Protein AF-A0AAD6A6S5-F1 (afdb_monomer_lite)

Structure (mmCIF, N/CA/C/O backbone):
data_AF-A0AAD6A6S5-F1
#
_entry.id   AF-A0AAD6A6S5-F1
#
loop_
_atom_site.group_PDB
_atom_site.id
_atom_site.type_symbol
_atom_site.label_atom_id
_atom_site.label_alt_id
_atom_site.label_comp_id
_atom_site.label_asym_id
_atom_site.label_entity_id
_atom_site.label_seq_id
_atom_site.pdbx_PDB_ins_code
_atom_site.Cartn_x
_atom_site.Cartn_y
_atom_site.Cartn_z
_atom_site.occupancy
_atom_site.B_iso_or_equiv
_atom_site.auth_seq_id
_atom_site.auth_comp_id
_atom_site.auth_asym_id
_atom_site.auth_atom_id
_atom_site.pdbx_PDB_model_num
ATOM 1 N N . MET A 1 1 ? 33.879 5.114 -39.047 1.00 77.31 1 MET A N 1
ATOM 2 C CA . MET A 1 1 ? 32.708 5.957 -38.707 1.00 77.31 1 MET A CA 1
ATOM 3 C C . MET A 1 1 ? 31.406 5.169 -38.822 1.00 77.31 1 MET A C 1
ATOM 5 O O . MET A 1 1 ? 30.718 5.039 -37.823 1.00 77.31 1 MET A O 1
ATOM 9 N N . LEU A 1 2 ? 31.113 4.558 -39.978 1.00 76.94 2 LEU A N 1
ATOM 10 C CA . LEU A 1 2 ? 29.876 3.790 -40.203 1.00 76.94 2 LEU A CA 1
ATOM 11 C C . LEU A 1 2 ? 29.731 2.539 -39.307 1.00 76.94 2 LEU A C 1
ATOM 13 O O . LEU A 1 2 ? 28.660 2.292 -38.770 1.00 76.94 2 LEU A O 1
ATOM 17 N N . LEU A 1 3 ? 30.821 1.799 -39.066 1.00 80.19 3 LEU A N 1
ATOM 18 C CA . LEU A 1 3 ? 30.818 0.603 -38.205 1.00 80.19 3 LEU A CA 1
ATOM 19 C C . LEU A 1 3 ? 30.532 0.917 -36.722 1.00 80.19 3 LEU A C 1
ATOM 21 O O . LEU A 1 3 ? 29.911 0.126 -36.025 1.00 80.19 3 LEU A O 1
ATOM 25 N N . PHE A 1 4 ? 30.955 2.093 -36.252 1.00 76.31 4 PHE A N 1
ATOM 26 C CA . PHE A 1 4 ? 30.765 2.528 -34.866 1.00 76.31 4 PHE A CA 1
ATOM 27 C C . PHE A 1 4 ? 29.307 2.941 -34.606 1.00 76.31 4 PHE A C 1
ATOM 29 O O . PHE A 1 4 ? 28.740 2.609 -33.572 1.00 76.31 4 PHE A O 1
ATOM 36 N N . LEU A 1 5 ? 28.680 3.595 -35.592 1.00 76.12 5 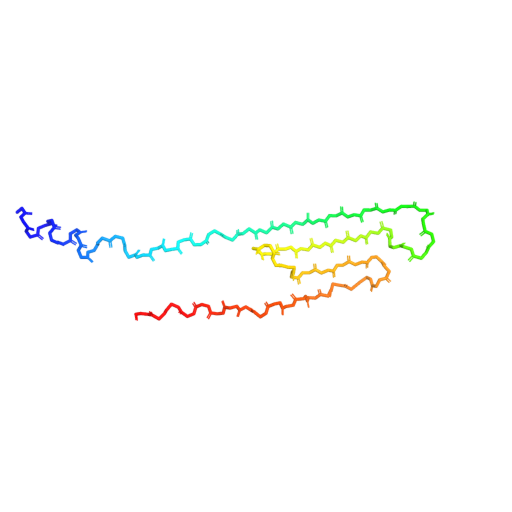LEU A N 1
ATOM 37 C CA . LEU A 1 5 ? 27.248 3.916 -35.587 1.00 76.12 5 LEU A CA 1
ATOM 38 C C . LEU A 1 5 ? 26.385 2.650 -35.646 1.00 76.12 5 LEU A C 1
ATOM 40 O O . LEU A 1 5 ? 25.362 2.582 -34.971 1.00 76.12 5 LEU A O 1
ATOM 44 N N . LEU A 1 6 ? 26.824 1.637 -36.406 1.00 78.31 6 LEU A N 1
ATOM 45 C CA . LEU A 1 6 ? 26.163 0.336 -36.449 1.00 78.31 6 LEU A CA 1
ATOM 46 C C . LEU A 1 6 ? 26.175 -0.312 -35.057 1.00 78.31 6 LEU A C 1
ATOM 48 O O . LEU A 1 6 ? 25.113 -0.680 -34.571 1.00 78.31 6 LEU A O 1
ATOM 52 N N . LEU A 1 7 ? 27.333 -0.356 -34.379 1.00 72.69 7 LEU A N 1
ATOM 53 C CA . LEU A 1 7 ? 27.452 -0.897 -33.016 1.00 72.69 7 LEU A CA 1
ATOM 54 C C . LEU A 1 7 ? 26.550 -0.183 -31.993 1.00 72.69 7 LEU A C 1
ATOM 56 O O . LEU A 1 7 ? 25.921 -0.859 -31.183 1.00 72.69 7 LEU A O 1
ATOM 60 N N . LEU A 1 8 ? 26.442 1.151 -32.043 1.00 70.31 8 LEU A N 1
ATOM 61 C CA . LEU A 1 8 ? 25.528 1.903 -31.169 1.00 70.31 8 LEU A CA 1
ATOM 62 C C . LEU A 1 8 ? 24.041 1.618 -31.458 1.00 70.31 8 LEU A C 1
ATOM 64 O O . LEU A 1 8 ? 23.217 1.794 -30.568 1.00 70.31 8 LEU A O 1
ATOM 68 N N . GLY A 1 9 ? 23.691 1.205 -32.681 1.00 67.69 9 GLY A N 1
ATOM 69 C CA . GLY A 1 9 ? 22.314 0.893 -33.080 1.00 67.69 9 GLY A CA 1
ATOM 70 C C . GLY A 1 9 ? 21.852 -0.518 -32.697 1.00 67.69 9 GLY A C 1
ATOM 71 O O . GLY A 1 9 ? 20.710 -0.685 -32.281 1.00 67.69 9 GLY A O 1
ATOM 72 N N . ILE A 1 10 ? 22.732 -1.526 -32.792 1.00 69.75 10 ILE A N 1
ATOM 73 C CA . ILE A 1 10 ? 22.457 -2.911 -32.335 1.00 69.75 10 ILE A CA 1
ATOM 74 C C . ILE A 1 10 ? 22.592 -3.078 -30.815 1.00 69.75 10 ILE A C 1
ATOM 76 O O . ILE A 1 10 ? 21.912 -3.923 -30.242 1.00 69.75 10 ILE A O 1
ATOM 80 N N . VAL A 1 11 ? 23.418 -2.251 -30.163 1.00 65.88 11 VAL A N 1
ATOM 81 C CA . VAL A 1 11 ? 23.472 -2.072 -28.697 1.00 65.88 11 VAL A CA 1
ATOM 82 C C . VAL A 1 11 ? 22.725 -0.780 -28.313 1.00 65.88 11 VAL A C 1
ATOM 84 O O . VAL A 1 11 ? 23.065 -0.084 -27.360 1.00 65.88 11 VAL A O 1
ATOM 87 N N . GLY A 1 12 ? 21.713 -0.399 -29.098 1.00 65.75 12 GLY A N 1
ATOM 88 C CA . GLY A 1 12 ? 20.735 0.607 -28.687 1.00 65.75 12 GLY A CA 1
ATOM 89 C C . GLY A 1 12 ? 19.917 0.063 -27.514 1.00 65.75 12 GLY A C 1
ATOM 90 O O . GLY A 1 12 ? 19.913 -1.152 -27.315 1.00 65.75 12 GLY A O 1
ATOM 91 N N . PRO A 1 13 ? 19.256 0.921 -26.714 1.00 63.66 13 PRO A N 1
ATOM 92 C CA . PRO A 1 13 ? 18.666 0.526 -25.441 1.00 63.66 13 PRO A CA 1
ATOM 93 C C . PRO A 1 13 ? 17.747 -0.671 -25.666 1.00 63.66 13 PRO A C 1
ATOM 95 O O . PRO A 1 13 ? 16.655 -0.528 -26.219 1.00 63.66 13 PRO A O 1
ATOM 98 N N . HIS A 1 14 ? 18.214 -1.857 -25.250 1.00 61.12 14 HIS A N 1
ATOM 99 C CA . HIS A 1 14 ? 17.360 -3.015 -25.028 1.00 61.12 14 HIS A CA 1
ATOM 100 C C . HIS A 1 14 ? 16.128 -2.473 -24.344 1.00 61.12 14 HIS A C 1
ATOM 102 O O . HIS A 1 14 ? 16.309 -1.733 -23.382 1.00 61.12 14 HIS A O 1
ATOM 108 N N . CYS A 1 15 ? 14.940 -2.749 -24.884 1.00 59.56 15 CYS A N 1
ATOM 109 C CA . CYS A 1 15 ? 13.678 -2.213 -24.402 1.00 59.56 15 CYS A CA 1
ATOM 110 C C . CYS A 1 15 ? 13.576 -2.395 -22.884 1.00 59.56 15 CYS A C 1
ATOM 112 O O . CYS A 1 15 ? 13.042 -3.383 -22.385 1.00 59.56 15 CYS A O 1
ATOM 114 N N . THR A 1 16 ? 14.095 -1.431 -22.135 1.00 60.28 16 THR A N 1
ATOM 115 C CA . THR A 1 16 ? 13.951 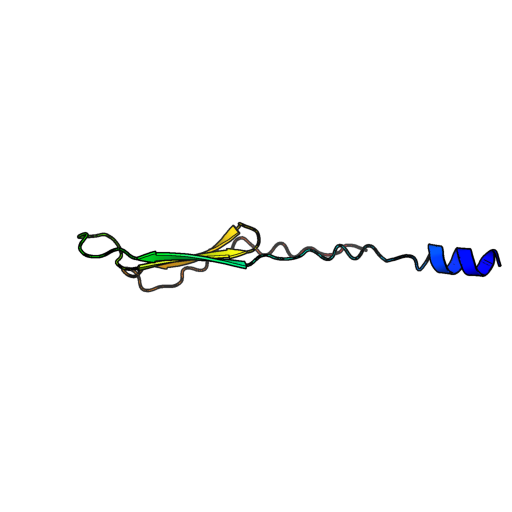-1.330 -20.705 1.00 60.28 16 THR A CA 1
ATOM 116 C C . THR A 1 16 ? 12.598 -0.683 -20.564 1.00 60.28 16 THR A C 1
ATOM 118 O O . THR A 1 16 ? 12.457 0.522 -20.379 1.00 60.28 16 THR A O 1
ATOM 121 N N . SER A 1 17 ? 11.559 -1.502 -20.736 1.00 64.25 17 SER A N 1
ATOM 122 C CA . SER A 1 17 ? 10.245 -1.160 -20.226 1.00 64.25 17 SER A CA 1
ATOM 123 C C . SER A 1 17 ? 10.387 -1.156 -18.706 1.00 64.25 17 SER A C 1
ATOM 125 O O . SER A 1 17 ? 10.143 -2.150 -18.025 1.00 64.25 17 SER A O 1
ATOM 127 N N . ALA A 1 18 ? 10.924 -0.056 -18.182 1.00 66.31 18 ALA A N 1
ATOM 128 C CA . ALA A 1 18 ? 10.988 0.212 -16.765 1.00 66.31 18 ALA A CA 1
ATOM 129 C C . ALA A 1 18 ? 9.553 0.515 -16.343 1.00 66.31 18 ALA A C 1
ATOM 131 O O . ALA A 1 18 ? 9.094 1.654 -16.398 1.00 66.31 18 ALA A O 1
ATOM 132 N N . ARG A 1 19 ? 8.805 -0.541 -16.018 1.00 70.00 19 ARG A N 1
ATOM 133 C CA . ARG A 1 19 ? 7.461 -0.394 -15.479 1.00 70.00 19 ARG A CA 1
ATOM 134 C C . ARG A 1 19 ? 7.605 0.164 -14.067 1.00 70.00 19 ARG A C 1
ATOM 136 O O . ARG A 1 19 ? 8.171 -0.483 -13.190 1.00 70.00 19 ARG A O 1
ATOM 143 N N . THR A 1 20 ? 7.151 1.393 -13.865 1.00 77.56 20 THR A N 1
ATOM 144 C CA . THR A 1 20 ? 7.031 1.966 -12.526 1.00 77.56 20 THR A CA 1
ATOM 145 C C . THR A 1 20 ? 5.815 1.338 -11.866 1.00 77.56 20 THR A C 1
ATOM 147 O O . THR A 1 20 ? 4.723 1.407 -12.422 1.00 77.56 20 THR A O 1
ATOM 150 N N . HIS A 1 21 ? 6.014 0.705 -10.714 1.00 82.06 21 HIS A N 1
ATOM 151 C CA . HIS A 1 21 ? 4.916 0.201 -9.898 1.00 82.06 21 HIS A CA 1
ATOM 152 C C . HIS A 1 21 ? 4.481 1.280 -8.906 1.00 82.06 21 HIS A C 1
ATOM 154 O O . HIS A 1 21 ? 5.340 1.897 -8.267 1.00 82.06 21 HIS A O 1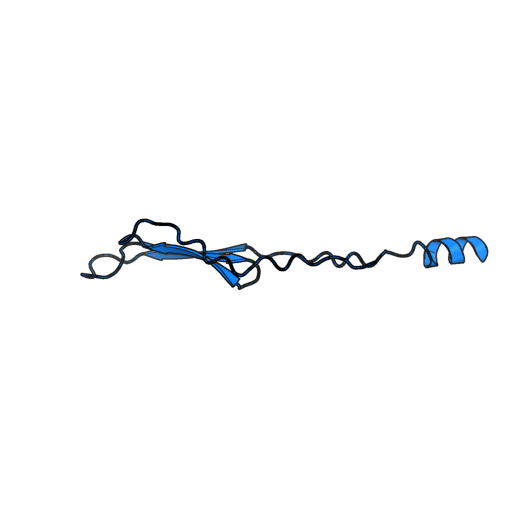
ATOM 160 N N . SER A 1 22 ? 3.173 1.506 -8.767 1.00 81.88 22 SER A N 1
ATOM 161 C CA . SER A 1 22 ? 2.619 2.375 -7.721 1.00 81.88 22 SER A CA 1
ATOM 162 C C . SER A 1 22 ? 2.074 1.536 -6.570 1.00 81.88 22 SER A C 1
ATOM 164 O O . SER A 1 22 ? 1.493 0.471 -6.778 1.00 81.88 22 SER A O 1
ATOM 166 N N . LEU A 1 23 ? 2.285 2.007 -5.342 1.00 86.12 23 LEU A N 1
ATOM 167 C CA . LEU A 1 23 ? 1.730 1.396 -4.143 1.00 86.12 23 LEU A CA 1
ATOM 168 C C . LEU A 1 23 ? 1.009 2.468 -3.328 1.00 86.12 23 LEU A C 1
ATOM 170 O O . LEU A 1 23 ? 1.607 3.479 -2.961 1.00 86.12 23 LEU A O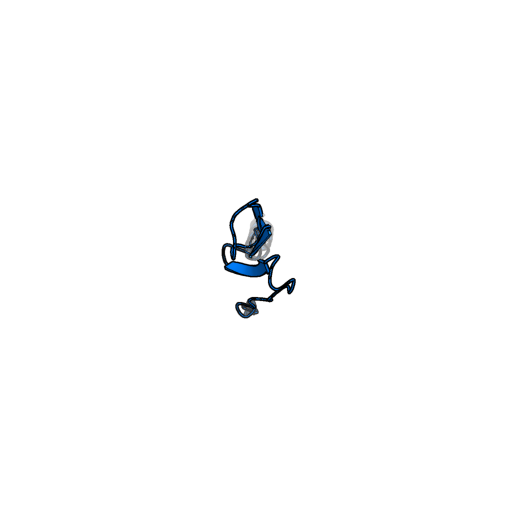 1
ATOM 174 N N . GLU A 1 24 ? -0.274 2.240 -3.059 1.00 88.00 24 GLU A N 1
ATOM 175 C CA . GLU A 1 24 ? -1.172 3.215 -2.432 1.00 88.00 24 GLU A CA 1
ATOM 176 C C . GLU A 1 24 ? -1.877 2.607 -1.220 1.00 88.00 24 GLU A C 1
ATOM 178 O O . GLU A 1 24 ? -2.272 1.441 -1.237 1.00 88.00 24 GLU A O 1
ATOM 183 N N . TYR A 1 25 ? -2.063 3.413 -0.171 1.00 83.88 25 TYR A N 1
ATOM 184 C CA . TYR A 1 25 ? -2.795 3.022 1.032 1.00 83.88 25 TYR A CA 1
ATOM 185 C C . TYR A 1 25 ? -3.949 3.977 1.304 1.00 83.88 25 TYR A C 1
ATOM 187 O O . TYR A 1 25 ? -3.747 5.177 1.489 1.00 83.88 25 TYR A O 1
ATOM 195 N N . PHE A 1 26 ? -5.149 3.418 1.417 1.00 85.81 26 PHE A N 1
ATOM 196 C CA . PHE A 1 26 ? -6.341 4.135 1.851 1.00 85.81 26 PHE A CA 1
ATOM 197 C C . PHE A 1 26 ? -6.622 3.801 3.309 1.00 85.81 26 PHE A C 1
ATOM 199 O O . PHE A 1 26 ? -6.613 2.629 3.693 1.00 85.81 26 PHE A O 1
ATOM 206 N N . TYR A 1 27 ? -6.877 4.830 4.113 1.00 83.38 27 TYR A N 1
ATOM 207 C CA . TYR A 1 27 ? -7.228 4.708 5.523 1.00 83.38 27 TYR A CA 1
ATOM 208 C C . TYR A 1 27 ? -8.578 5.371 5.755 1.00 83.38 27 TYR A C 1
ATOM 210 O O . TYR A 1 27 ? -8.790 6.524 5.382 1.00 83.38 27 TYR A O 1
ATOM 218 N N . THR A 1 28 ? -9.499 4.647 6.374 1.00 83.44 28 THR A N 1
ATOM 219 C CA . THR A 1 28 ? -10.817 5.166 6.730 1.00 83.44 28 THR A CA 1
ATOM 220 C C . THR A 1 28 ? -11.068 4.853 8.191 1.00 83.44 28 THR A C 1
ATOM 222 O O . THR A 1 28 ? -11.144 3.690 8.578 1.00 83.44 28 THR A O 1
ATOM 225 N N . GLY A 1 29 ? -11.153 5.903 9.003 1.00 84.06 29 GLY A N 1
ATOM 226 C CA . GLY A 1 29 ? -11.549 5.816 10.401 1.00 84.06 29 GLY A CA 1
ATOM 227 C C . GLY A 1 29 ? -12.986 6.287 10.567 1.00 84.06 29 GLY A C 1
ATOM 228 O O . GLY A 1 29 ? -13.385 7.281 9.960 1.00 84.06 29 GLY A O 1
ATOM 229 N N . SER A 1 30 ? -13.757 5.593 11.392 1.00 81.81 30 SER A N 1
ATOM 230 C CA . SER A 1 30 ? -15.075 6.046 11.834 1.00 81.81 30 SER A CA 1
ATOM 231 C C . SER A 1 30 ? -15.180 5.874 13.350 1.00 81.81 30 SER A C 1
ATOM 233 O O . SER A 1 30 ? -14.469 5.062 13.934 1.00 81.81 30 SER A O 1
ATOM 235 N N . SER A 1 31 ? -16.031 6.648 14.017 1.00 79.94 31 SER A N 1
ATOM 236 C CA . SER A 1 31 ? -16.237 6.516 15.461 1.00 79.94 31 SER A CA 1
ATOM 237 C C . SER A 1 31 ? -17.712 6.697 15.792 1.00 79.94 31 SER A C 1
ATOM 239 O O . SER A 1 31 ? -18.380 7.544 15.202 1.00 79.94 31 SER A O 1
ATOM 241 N N . GLY A 1 32 ? -18.229 5.882 16.713 1.00 76.94 32 GLY A N 1
ATOM 242 C CA . GLY A 1 32 ? -19.606 5.995 17.200 1.00 76.94 32 GLY A CA 1
ATOM 243 C C . GLY A 1 32 ? -20.687 5.385 16.299 1.00 76.94 32 GLY A C 1
ATOM 244 O O . GLY A 1 32 ? -21.866 5.643 16.532 1.00 76.94 32 GLY A O 1
ATOM 245 N N . VAL A 1 33 ? -20.327 4.569 15.300 1.00 77.88 33 VAL A N 1
ATOM 246 C CA . VAL A 1 33 ? -21.295 3.857 14.447 1.00 77.88 33 VAL A CA 1
ATOM 247 C C . VAL A 1 33 ? -21.383 2.384 14.872 1.00 77.88 33 VAL A C 1
ATOM 249 O O . VAL A 1 33 ? -20.422 1.637 14.675 1.00 77.88 33 VAL A O 1
ATOM 252 N N . PRO A 1 34 ? -22.511 1.926 15.446 1.00 71.50 34 PRO A N 1
ATOM 253 C CA . PRO A 1 34 ? -22.671 0.523 15.814 1.00 71.50 34 PRO A CA 1
ATOM 254 C C . PRO A 1 34 ? -22.628 -0.380 14.568 1.00 71.50 34 PRO A C 1
ATOM 256 O O . PRO A 1 34 ? -23.215 -0.057 13.539 1.00 71.50 34 PRO A O 1
ATOM 259 N N . HIS A 1 35 ? -21.929 -1.517 14.675 1.00 72.75 35 HIS A N 1
ATOM 260 C CA . HIS A 1 35 ? -21.684 -2.513 13.610 1.00 72.75 35 HIS A CA 1
ATOM 261 C C . HIS A 1 35 ? -20.796 -2.074 12.434 1.00 72.75 35 HIS A C 1
ATOM 263 O O . HIS A 1 35 ? -20.595 -2.862 11.509 1.00 72.75 35 HIS A O 1
ATOM 269 N N . PHE A 1 36 ? -20.233 -0.868 12.456 1.00 73.00 36 PHE A N 1
ATOM 270 C CA . PHE A 1 36 ? -19.284 -0.428 11.438 1.00 73.00 36 PHE A CA 1
ATOM 271 C C . PHE A 1 36 ? -17.855 -0.433 12.007 1.00 73.00 36 PHE A C 1
ATOM 273 O O . PHE A 1 36 ? -17.666 -0.103 13.178 1.00 73.00 36 PHE A O 1
ATOM 280 N N . PRO A 1 37 ? -16.836 -0.833 11.226 1.00 71.62 37 PRO A N 1
ATOM 281 C CA . PRO A 1 37 ? -15.459 -0.806 11.699 1.00 71.62 37 PRO A CA 1
ATOM 282 C C . PRO A 1 37 ? -14.976 0.593 12.052 1.00 71.62 37 PRO A C 1
ATOM 284 O O . PRO A 1 37 ? -15.034 1.526 11.251 1.00 71.62 37 PRO A O 1
ATOM 287 N N . GLU A 1 38 ? -14.389 0.709 13.237 1.00 83.62 38 GLU A N 1
ATOM 288 C CA . GLU A 1 38 ? -13.691 1.918 13.661 1.00 83.62 38 GLU A CA 1
ATOM 289 C C . GLU A 1 38 ? -12.514 2.266 12.740 1.00 83.62 38 GLU A C 1
ATOM 291 O O . GLU A 1 38 ? -12.173 3.437 12.583 1.00 83.62 38 GLU A O 1
ATOM 296 N N . PHE A 1 39 ? -11.903 1.267 12.095 1.00 81.94 39 PHE A N 1
ATOM 297 C CA . PHE A 1 39 ? -10.779 1.487 11.194 1.00 81.94 39 PHE A CA 1
ATOM 298 C C . PHE A 1 39 ? -10.706 0.451 10.071 1.00 81.94 39 PHE A C 1
ATOM 300 O O . PHE A 1 39 ? -10.725 -0.757 10.314 1.00 81.94 39 PHE A O 1
ATOM 307 N N . VAL A 1 40 ? -10.553 0.929 8.839 1.00 84.06 40 VAL A N 1
ATOM 308 C CA . VAL A 1 40 ? -10.374 0.118 7.631 1.00 84.06 40 VAL A CA 1
ATOM 309 C C . VAL A 1 40 ? -9.159 0.627 6.866 1.00 84.06 40 VAL A C 1
ATOM 311 O O . VAL A 1 40 ? -8.975 1.836 6.717 1.00 84.06 40 VAL A O 1
ATOM 314 N N . THR A 1 41 ? -8.341 -0.292 6.350 1.00 84.25 41 THR A N 1
ATOM 315 C CA . THR A 1 41 ? -7.286 0.042 5.390 1.00 84.25 41 THR A CA 1
ATOM 316 C C . THR A 1 41 ? -7.270 -0.886 4.182 1.00 84.25 41 THR A C 1
ATOM 318 O O . THR A 1 41 ? -7.573 -2.080 4.275 1.00 84.25 41 THR A O 1
ATOM 321 N N . VAL A 1 42 ? -6.938 -0.310 3.028 1.00 86.19 42 VAL A N 1
ATOM 322 C CA . VAL A 1 42 ? -6.815 -1.004 1.745 1.00 86.19 42 VAL A CA 1
ATOM 323 C C . VAL A 1 42 ? -5.481 -0.633 1.112 1.00 86.19 42 VAL A C 1
ATOM 325 O O . VAL A 1 42 ? -5.202 0.552 0.942 1.00 86.19 42 VAL A O 1
ATOM 328 N N . GLY A 1 43 ? -4.672 -1.636 0.769 1.00 86.81 43 GLY A N 1
ATOM 329 C CA . GLY A 1 43 ? -3.441 -1.462 0.000 1.00 86.81 43 GLY A CA 1
ATOM 330 C C . GLY A 1 43 ? -3.650 -1.846 -1.461 1.00 86.81 43 GLY A C 1
ATOM 331 O O . GLY A 1 43 ? -4.148 -2.944 -1.736 1.00 86.81 43 GLY A O 1
ATOM 332 N N . LEU A 1 44 ? -3.262 -0.96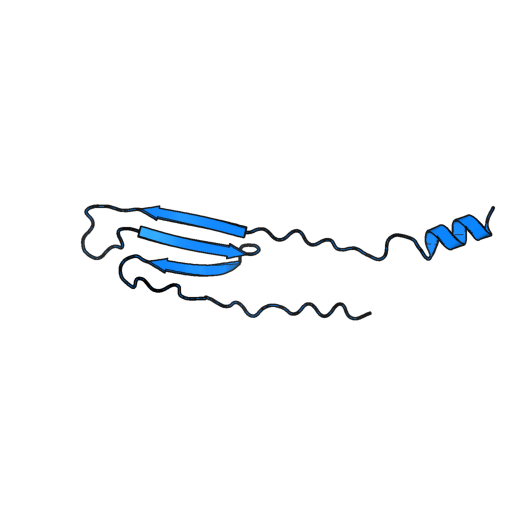5 -2.383 1.00 86.62 44 LEU A N 1
ATOM 333 C CA . LEU A 1 44 ? -3.271 -1.196 -3.828 1.00 86.62 44 LEU A CA 1
ATOM 334 C C . LEU A 1 44 ? -1.837 -1.296 -4.365 1.00 86.62 44 LEU A C 1
ATOM 336 O O . LEU A 1 44 ? -0.958 -0.563 -3.914 1.00 86.62 44 LEU A O 1
ATOM 340 N N . VAL A 1 45 ? -1.619 -2.170 -5.347 1.00 85.06 45 VAL A N 1
ATOM 341 C CA . VAL A 1 45 ? -0.433 -2.189 -6.216 1.00 85.06 45 VAL A CA 1
ATOM 342 C C . VAL A 1 45 ? -0.919 -2.063 -7.648 1.00 85.06 45 VAL A C 1
ATOM 344 O O . VAL A 1 45 ? -1.724 -2.888 -8.073 1.00 85.06 45 VAL A O 1
ATOM 347 N N . ASP A 1 46 ? -0.454 -1.049 -8.376 1.00 85.44 46 ASP A N 1
ATOM 348 C CA . ASP A 1 46 ? -0.922 -0.746 -9.736 1.00 85.44 46 ASP A CA 1
ATOM 349 C C . ASP A 1 46 ? -2.461 -0.714 -9.829 1.00 85.44 46 ASP A C 1
ATOM 351 O O . ASP A 1 46 ? -3.056 -1.388 -10.667 1.00 85.44 46 ASP A O 1
ATOM 355 N N . GLU A 1 47 ? -3.114 0.001 -8.906 1.00 82.69 47 GLU A N 1
ATOM 356 C CA . GLU A 1 47 ? -4.584 0.098 -8.789 1.00 82.69 47 GLU A CA 1
ATOM 357 C C . GLU A 1 47 ? -5.303 -1.218 -8.406 1.00 82.69 47 GLU A C 1
ATOM 359 O O . GLU A 1 47 ? -6.523 -1.242 -8.220 1.00 82.69 47 GLU A O 1
ATOM 364 N N . VAL A 1 48 ? -4.574 -2.323 -8.214 1.00 82.31 48 VAL A N 1
ATOM 365 C CA . VAL A 1 48 ? -5.135 -3.624 -7.825 1.00 82.31 48 VAL A CA 1
ATOM 366 C C . VAL A 1 48 ? -5.050 -3.816 -6.306 1.00 82.31 48 VAL A C 1
ATOM 368 O O . VAL A 1 48 ? -3.954 -3.763 -5.746 1.00 82.31 48 VAL A O 1
ATOM 371 N N . PRO A 1 49 ? -6.165 -4.094 -5.600 1.00 80.56 49 PRO A N 1
ATOM 372 C CA . PRO A 1 49 ? -6.141 -4.284 -4.155 1.00 80.56 49 PRO A CA 1
ATOM 373 C C . PRO A 1 49 ? -5.444 -5.583 -3.771 1.00 80.56 49 PRO A C 1
ATOM 375 O O . PRO A 1 49 ? -5.921 -6.666 -4.106 1.00 80.56 49 PRO A O 1
ATOM 378 N N . ILE A 1 50 ? -4.356 -5.466 -3.010 1.00 81.00 50 ILE A N 1
ATOM 379 C CA . ILE A 1 50 ? -3.558 -6.594 -2.515 1.00 81.00 50 ILE A CA 1
ATOM 380 C C . ILE A 1 50 ? -3.852 -6.923 -1.052 1.00 81.00 50 ILE A C 1
ATOM 382 O O . ILE A 1 50 ? -3.723 -8.075 -0.630 1.00 81.00 50 ILE A O 1
ATOM 386 N N 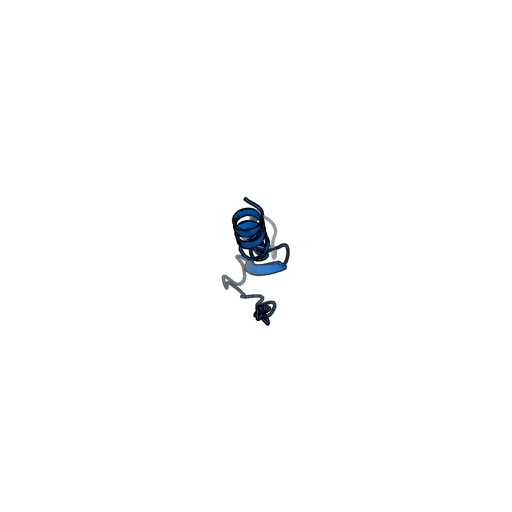. THR A 1 51 ? -4.269 -5.934 -0.263 1.00 78.88 51 THR A N 1
ATOM 387 C CA . THR A 1 51 ? -4.521 -6.093 1.169 1.00 78.88 51 THR A CA 1
ATOM 388 C C . THR A 1 51 ? -5.783 -5.353 1.570 1.00 78.88 51 THR A C 1
ATOM 390 O O . THR A 1 51 ? -6.047 -4.232 1.141 1.00 78.88 51 THR A O 1
ATOM 393 N N . HIS A 1 52 ? -6.576 -6.004 2.410 1.00 82.31 52 HIS A N 1
ATOM 394 C CA . HIS A 1 52 ? -7.707 -5.393 3.086 1.00 82.31 52 HIS A CA 1
ATOM 395 C C . HIS A 1 52 ? -7.613 -5.732 4.568 1.00 82.31 52 HIS A C 1
ATOM 397 O O . HIS A 1 52 ? -7.432 -6.900 4.932 1.00 82.31 52 HIS A O 1
ATOM 403 N N . TYR A 1 53 ? -7.710 -4.712 5.407 1.00 76.56 53 TYR A N 1
ATOM 404 C CA . TYR A 1 53 ? -7.775 -4.837 6.853 1.00 76.56 53 TYR A CA 1
ATOM 405 C C . TYR A 1 53 ? -8.971 -4.045 7.358 1.00 76.56 53 TYR A C 1
ATOM 407 O O . TYR A 1 53 ? -9.215 -2.920 6.935 1.00 76.56 53 TYR A O 1
ATOM 415 N N . ASP A 1 54 ? -9.683 -4.638 8.299 1.00 78.38 54 ASP A N 1
ATOM 416 C CA . ASP A 1 54 ? -10.844 -4.069 8.959 1.00 78.38 54 ASP A CA 1
ATOM 417 C C . ASP A 1 54 ? -10.714 -4.358 10.463 1.00 78.38 54 ASP A C 1
ATOM 419 O O . ASP A 1 54 ? -10.236 -5.422 10.882 1.00 78.38 54 ASP A O 1
ATOM 423 N N . SER A 1 55 ? -11.094 -3.386 11.287 1.00 70.94 55 SER A N 1
ATOM 424 C CA . SER A 1 55 ? -10.927 -3.448 12.738 1.00 70.94 55 SER A CA 1
ATOM 425 C C . SER A 1 55 ? -11.840 -4.472 13.416 1.00 70.94 55 SER A C 1
ATOM 427 O O . SER A 1 55 ? -11.524 -4.897 14.529 1.00 70.94 55 SER A O 1
ATOM 429 N N . ASN A 1 56 ? -12.927 -4.908 12.764 1.00 65.62 56 ASN A N 1
ATOM 430 C CA . ASN A 1 56 ? -13.801 -5.962 13.288 1.00 65.62 56 ASN A CA 1
ATOM 431 C C . ASN A 1 56 ? -13.134 -7.336 13.202 1.00 65.62 56 ASN A C 1
ATOM 433 O O . ASN A 1 56 ? -13.169 -8.126 14.145 1.00 65.62 56 ASN A O 1
ATOM 437 N N . THR A 1 57 ? -12.512 -7.632 12.066 1.00 63.75 57 THR A N 1
ATOM 438 C CA . THR A 1 57 ? -11.921 -8.942 11.785 1.00 63.75 57 THR A CA 1
ATOM 439 C C . THR A 1 57 ? -10.460 -9.038 12.209 1.00 63.75 57 THR A C 1
ATOM 441 O O . THR A 1 57 ? -9.969 -10.157 12.378 1.00 63.75 57 THR A O 1
ATOM 444 N N . LYS A 1 58 ? -9.768 -7.898 12.397 1.00 63.94 58 LYS A N 1
ATOM 445 C CA . LYS A 1 58 ? -8.343 -7.782 12.784 1.00 63.94 58 LYS A CA 1
ATOM 446 C C . LYS A 1 58 ? -7.419 -8.696 11.971 1.00 63.94 58 LYS A C 1
ATOM 448 O O . LYS A 1 58 ? -6.394 -9.170 12.459 1.00 63.94 58 LYS A O 1
ATOM 453 N N . ARG A 1 59 ? -7.802 -9.004 10.734 1.00 59.88 59 ARG A N 1
ATOM 454 C CA . ARG A 1 59 ? -7.095 -9.939 9.859 1.00 59.88 59 ARG A CA 1
ATOM 455 C C . ARG A 1 59 ? -6.769 -9.218 8.572 1.00 59.88 59 ARG A C 1
ATOM 457 O O . ARG A 1 59 ? -7.670 -8.762 7.877 1.00 59.88 59 ARG A O 1
ATOM 464 N N . VAL A 1 60 ? -5.484 -9.175 8.230 1.00 56.34 60 VAL A N 1
ATOM 465 C CA . VAL A 1 60 ? -5.082 -8.823 6.871 1.00 56.34 60 VAL A CA 1
ATOM 466 C C . VAL A 1 60 ? -5.551 -9.962 5.970 1.00 56.34 60 VAL A C 1
ATOM 468 O O . VAL A 1 60 ? -5.184 -11.125 6.160 1.00 56.34 60 VAL A O 1
ATOM 471 N N . LYS A 1 61 ? -6.441 -9.656 5.032 1.00 61.47 61 LYS A N 1
ATOM 472 C CA . LYS A 1 61 ? -6.821 -10.593 3.980 1.00 61.47 61 LYS A CA 1
ATOM 473 C C . LYS A 1 61 ? -5.974 -10.256 2.756 1.00 61.47 61 LYS A C 1
ATOM 475 O O . LYS A 1 61 ? -6.250 -9.237 2.121 1.00 61.47 61 LYS A O 1
ATOM 480 N N . PRO A 1 62 ? -4.936 -11.058 2.439 1.00 58.81 62 PRO A N 1
ATOM 481 C CA . PRO A 1 62 ? -4.242 -10.914 1.174 1.00 58.81 62 PRO A CA 1
ATOM 482 C C . PRO A 1 62 ? -5.237 -11.254 0.069 1.00 58.81 62 PRO A C 1
ATOM 484 O O . PRO A 1 62 ? -5.714 -12.385 -0.043 1.00 58.81 62 PRO A O 1
ATOM 487 N N . LYS A 1 63 ? -5.596 -10.251 -0.723 1.00 64.44 63 LYS A N 1
ATOM 488 C CA . LYS A 1 63 ? -6.393 -10.426 -1.929 1.00 64.44 63 LYS A CA 1
ATOM 489 C C . LYS A 1 63 ? -5.370 -10.588 -3.047 1.00 64.44 63 LYS A C 1
ATOM 491 O O . LYS A 1 63 ? -5.030 -9.648 -3.746 1.00 64.44 63 LYS A O 1
ATOM 496 N N . GLN A 1 64 ? -4.759 -11.769 -3.114 1.00 54.59 64 GLN A N 1
ATOM 497 C CA . GLN A 1 64 ? -3.734 -12.053 -4.112 1.00 54.59 64 GLN A CA 1
ATOM 498 C C . GLN A 1 64 ? -4.405 -12.108 -5.488 1.00 54.59 64 GLN A C 1
ATOM 500 O O . GLN A 1 64 ? -4.877 -13.158 -5.918 1.00 54.59 64 GLN A O 1
ATOM 505 N N . ALA A 1 65 ? -4.471 -10.971 -6.181 1.00 55.59 65 ALA A N 1
ATOM 506 C CA . ALA A 1 65 ? -4.552 -10.991 -7.629 1.00 55.59 65 ALA A CA 1
ATOM 507 C C . ALA A 1 65 ? -3.237 -11.619 -8.088 1.00 55.59 65 ALA A C 1
ATOM 509 O O . ALA A 1 65 ? -2.164 -11.107 -7.765 1.00 55.59 65 ALA A O 1
ATOM 510 N N . GLY A 1 66 ? -3.332 -12.810 -8.684 1.00 52.09 66 GLY A N 1
ATOM 511 C CA . GLY A 1 66 ? -2.184 -13.616 -9.073 1.00 52.09 66 GLY A CA 1
ATOM 512 C C . GLY A 1 66 ? -1.106 -12.734 -9.684 1.00 52.09 66 GLY A C 1
ATOM 513 O O . GLY A 1 66 ? -1.382 -11.972 -10.607 1.00 52.09 66 GLY A O 1
ATOM 514 N N . GLY A 1 67 ? 0.103 -12.807 -9.124 1.00 48.50 67 GLY A N 1
ATOM 515 C CA . GLY A 1 67 ? 1.249 -12.134 -9.701 1.00 48.50 67 GLY A CA 1
ATOM 516 C C . GLY A 1 67 ? 1.350 -12.597 -11.143 1.00 48.50 67 GLY A C 1
ATOM 517 O O . GLY A 1 67 ? 1.614 -13.772 -11.400 1.00 48.50 67 GLY A O 1
ATOM 518 N N . HIS A 1 68 ? 1.078 -11.694 -12.080 1.00 48.25 68 HIS A N 1
ATOM 519 C CA . HIS A 1 68 ? 1.444 -11.917 -13.460 1.00 48.25 68 HIS A CA 1
ATOM 520 C C . HIS A 1 68 ? 2.967 -11.984 -13.454 1.00 48.25 68 HIS A C 1
ATOM 522 O O . HIS A 1 68 ? 3.656 -10.967 -13.417 1.00 48.25 68 HIS A O 1
ATOM 528 N N . VAL A 1 69 ? 3.491 -13.208 -13.396 1.00 50.41 69 VAL A N 1
ATOM 529 C CA . VAL A 1 69 ? 4.888 -13.496 -13.685 1.00 50.41 69 VAL A CA 1
ATOM 530 C C . VAL A 1 69 ? 5.043 -13.162 -15.161 1.00 50.41 69 VAL A C 1
ATOM 532 O O . VAL A 1 69 ? 4.803 -13.999 -16.032 1.00 50.41 69 VAL A O 1
ATOM 535 N N . TRP A 1 70 ? 5.336 -11.895 -15.452 1.00 48.91 70 TRP A N 1
ATOM 536 C CA . TRP A 1 70 ? 5.661 -11.437 -16.791 1.00 48.91 70 TRP A CA 1
ATOM 537 C C . TRP A 1 70 ? 7.006 -12.058 -17.144 1.00 48.91 70 TRP A C 1
ATOM 539 O O . TRP A 1 70 ? 8.072 -11.508 -16.881 1.00 48.91 70 TRP A O 1
ATOM 549 N N . HIS A 1 71 ? 6.943 -13.271 -17.687 1.00 43.03 71 HIS A N 1
ATOM 550 C CA . HIS A 1 71 ? 8.061 -13.881 -18.375 1.00 43.03 71 HIS A CA 1
ATOM 551 C C . HIS A 1 71 ? 8.400 -12.940 -19.531 1.00 43.03 71 HIS A C 1
ATOM 553 O O . HIS A 1 71 ? 7.668 -12.878 -20.520 1.00 43.03 71 HIS A O 1
ATOM 559 N N . CYS A 1 72 ? 9.485 -12.181 -19.389 1.00 38.38 72 CYS A N 1
ATOM 560 C CA . CYS A 1 72 ? 10.140 -11.556 -20.525 1.00 38.38 72 CYS A CA 1
ATOM 561 C C . CYS A 1 72 ? 10.579 -12.708 -21.434 1.00 38.38 72 CYS A C 1
ATOM 563 O O . CYS A 1 72 ? 11.556 -13.400 -21.147 1.00 38.38 72 CYS A O 1
ATOM 565 N N . ARG A 1 73 ? 9.776 -13.019 -22.453 1.00 44.19 73 ARG A N 1
ATOM 566 C CA . ARG A 1 73 ? 10.155 -13.996 -23.464 1.00 44.19 73 ARG A CA 1
ATOM 567 C C . ARG A 1 73 ? 10.951 -13.220 -24.511 1.00 44.19 73 ARG A C 1
ATOM 569 O O . ARG A 1 73 ? 10.360 -12.477 -25.285 1.00 44.19 73 ARG A O 1
ATOM 576 N N . ILE A 1 74 ? 12.273 -13.332 -24.351 1.00 46.25 74 ILE A N 1
ATOM 577 C CA . ILE A 1 74 ? 13.355 -13.198 -25.346 1.00 46.25 74 ILE A CA 1
ATOM 578 C C . ILE A 1 74 ? 12.881 -13.083 -26.793 1.00 46.25 74 ILE A C 1
ATOM 580 O O . ILE A 1 74 ? 12.114 -13.978 -27.219 1.00 46.25 74 ILE A O 1
#

Secondary structure (DSSP, 8-state):
-HHHHHHHHHTS-------PPPEEEEEEE--S-TTS-SEEEEEEETTEEEEEEETTT---EE------------

Sequence (74 aa):
MLLFLLLLGIVGPHCTSARTHSLEYFYTGSSGVPHFPEFVTVGLVDEVPITHYDSNTKRVKPKQAGGHVWHCRI

Radius of gyration: 22.69 Å; chains: 1; bounding box: 55×20×57 Å

InterPro domains:
  IPR011162 MHC classes I/II-like antigen recognition protein [SSF54452] (17-64)
  IPR037055 MHC class I-like antigen recognition-like superfamily [G3DSA:3.30.500.10] (14-70)

Organism: NCBI:txid1090488

Foldseek 3Di:
DVVVVVVCVVVPPPPPPVDDKDKDKDKDADPDDPPAFRIWMFIDINNHTQWIATNVVRDTDGPCPDPPPPPPDD

pLDDT: mean 71.16, std 12.72, range [38.38, 88.0]